Protein AF-A0A3D0G2D3-F1 (afdb_monomer_lite)

Secondary structure (DSSP, 8-state):
-HHHHHHHHHHHHHHHHHHHHHHHHHHHTHHHHHHHHHTTEETTEE-HHHHHHHSHHHHHHTTT-GGGS-HHHHHHHHHHHHHHHHHHHHHHHTSSHHHHHHHHHHHHHHHHHIIIIIS-GGG-HHHH--TTSS-TT-TTHHHHHHHHHHHHHHHHHTT-SSSHHHHHHHHH-

Structure (mmCIF, N/CA/C/O backbone):
data_AF-A0A3D0G2D3-F1
#
_entry.id   AF-A0A3D0G2D3-F1
#
loop_
_atom_site.group_PDB
_atom_site.id
_atom_site.type_symbol
_atom_site.label_atom_id
_atom_site.label_alt_id
_atom_site.label_comp_id
_atom_site.label_asym_id
_atom_site.label_entity_id
_atom_site.label_seq_id
_atom_site.pdbx_PDB_ins_code
_atom_site.Cartn_x
_atom_site.Cartn_y
_atom_site.Cartn_z
_atom_site.occupancy
_atom_site.B_iso_or_equiv
_atom_site.auth_seq_id
_atom_site.auth_comp_id
_atom_site.auth_asym_id
_atom_site.auth_atom_id
_atom_site.pdbx_PDB_model_num
ATOM 1 N N . MET A 1 1 ? -37.700 -6.874 19.512 1.00 80.62 1 MET A N 1
ATOM 2 C CA . MET A 1 1 ? -36.546 -7.799 19.482 1.00 80.62 1 MET A CA 1
ATOM 3 C C . MET A 1 1 ? -35.623 -7.520 18.289 1.00 80.62 1 MET A C 1
ATOM 5 O O . MET A 1 1 ? -34.522 -7.049 18.528 1.00 80.62 1 MET A O 1
ATOM 9 N N . LEU A 1 2 ? -36.078 -7.653 17.032 1.00 88.50 2 LEU A N 1
ATOM 10 C CA . LEU A 1 2 ? -35.254 -7.419 15.824 1.00 88.50 2 LEU A CA 1
ATOM 11 C C . LEU A 1 2 ? -34.577 -6.031 15.754 1.00 88.50 2 LEU A C 1
ATOM 13 O O . LEU A 1 2 ? -33.384 -5.941 15.498 1.00 88.50 2 LEU A O 1
ATOM 17 N N . ARG A 1 3 ? -35.305 -4.947 16.061 1.00 88.69 3 ARG A N 1
ATOM 18 C CA . ARG A 1 3 ? -34.746 -3.576 16.061 1.00 88.69 3 ARG A CA 1
ATOM 19 C C . ARG A 1 3 ? -33.614 -3.377 17.079 1.00 88.69 3 ARG A C 1
ATOM 21 O O . ARG A 1 3 ? -32.645 -2.692 16.787 1.00 88.69 3 ARG A O 1
ATOM 28 N N . SER A 1 4 ? -33.735 -3.993 18.257 1.00 89.50 4 SER A N 1
ATOM 29 C CA . SER A 1 4 ? -32.706 -3.920 19.304 1.00 89.50 4 SER A CA 1
ATOM 30 C C . SER A 1 4 ? -31.444 -4.680 18.908 1.00 89.50 4 SER A C 1
ATOM 32 O O . SER A 1 4 ? -30.348 -4.266 19.265 1.00 89.50 4 SER A O 1
ATOM 34 N N . PHE A 1 5 ? -31.604 -5.784 18.180 1.00 91.19 5 PHE A N 1
ATOM 35 C CA . PHE A 1 5 ? -30.492 -6.578 17.680 1.00 91.19 5 PHE A CA 1
ATOM 36 C C . PHE A 1 5 ? -29.717 -5.842 16.575 1.00 91.19 5 PHE A C 1
ATOM 38 O O . PHE A 1 5 ? -28.498 -5.736 16.656 1.00 91.19 5 PHE A O 1
ATOM 45 N N . ILE A 1 6 ? -30.416 -5.240 15.604 1.00 93.81 6 ILE A N 1
ATOM 46 C CA . ILE A 1 6 ? -29.785 -4.430 14.544 1.00 93.81 6 ILE A CA 1
ATOM 47 C C . ILE A 1 6 ? -28.997 -3.258 15.148 1.00 93.81 6 ILE A C 1
ATOM 49 O O . ILE A 1 6 ? -27.829 -3.074 14.826 1.00 93.81 6 ILE A O 1
ATOM 53 N N . ALA A 1 7 ? -29.578 -2.544 16.118 1.00 92.94 7 ALA A N 1
ATOM 54 C CA . ALA A 1 7 ? -28.887 -1.447 16.797 1.00 92.94 7 ALA A CA 1
ATOM 55 C C . ALA A 1 7 ? -27.605 -1.891 17.532 1.00 92.94 7 ALA A C 1
ATOM 57 O O . ALA A 1 7 ? -26.650 -1.121 17.647 1.00 92.94 7 ALA A O 1
ATOM 58 N N . GLN A 1 8 ? -27.559 -3.129 18.040 1.00 90.75 8 GLN A N 1
ATOM 59 C CA . GLN A 1 8 ? -26.334 -3.684 18.615 1.00 90.75 8 GLN A CA 1
ATOM 60 C C . GLN A 1 8 ? -25.278 -3.948 17.539 1.00 90.75 8 GLN A C 1
ATOM 62 O O . GLN A 1 8 ? -24.120 -3.590 17.751 1.00 90.75 8 GLN A O 1
ATOM 67 N N . ILE A 1 9 ? -25.660 -4.516 16.391 1.00 91.88 9 ILE A N 1
ATOM 68 C CA . ILE A 1 9 ? -24.744 -4.720 15.259 1.00 91.88 9 ILE A CA 1
ATOM 69 C C . ILE A 1 9 ? -24.145 -3.383 14.825 1.00 91.88 9 ILE A C 1
ATOM 71 O O . ILE A 1 9 ? -22.923 -3.260 14.792 1.00 91.88 9 ILE A O 1
ATOM 75 N N . ASP A 1 10 ? -24.974 -2.365 14.593 1.00 93.50 10 ASP A N 1
ATOM 76 C CA . ASP A 1 10 ? -24.522 -1.044 14.135 1.00 93.50 10 ASP A CA 1
ATOM 77 C C . ASP A 1 10 ? -23.533 -0.399 15.113 1.00 93.50 10 ASP A C 1
ATOM 79 O O . ASP A 1 10 ? -22.560 0.240 14.713 1.00 93.50 10 ASP A O 1
ATOM 83 N N . ARG A 1 11 ? -23.732 -0.612 16.418 1.00 91.44 11 ARG A N 1
ATOM 84 C CA . ARG A 1 11 ? -22.825 -0.118 17.458 1.00 91.44 11 ARG A CA 1
ATOM 85 C C . ARG A 1 11 ? -21.454 -0.794 17.415 1.00 91.44 11 ARG A C 1
ATOM 87 O O . ARG A 1 11 ? -20.444 -0.136 17.667 1.00 91.44 11 ARG A O 1
ATOM 94 N N . PHE A 1 12 ? -21.409 -2.099 17.156 1.00 93.00 12 PHE A N 1
ATOM 95 C CA . PHE A 1 12 ? -20.162 -2.866 17.133 1.00 93.00 12 PHE A CA 1
ATOM 96 C C . PHE A 1 12 ? -19.505 -2.918 15.750 1.00 93.00 12 PHE A C 1
ATOM 98 O O . PHE A 1 12 ? -18.319 -3.234 15.675 1.00 93.00 12 PHE A O 1
ATOM 105 N N . ALA A 1 13 ? -20.215 -2.576 14.673 1.00 92.56 13 ALA A N 1
ATOM 106 C CA . ALA A 1 13 ? -19.682 -2.682 13.320 1.00 92.56 13 ALA A CA 1
ATOM 107 C C . ALA A 1 13 ? -18.421 -1.820 13.111 1.00 92.56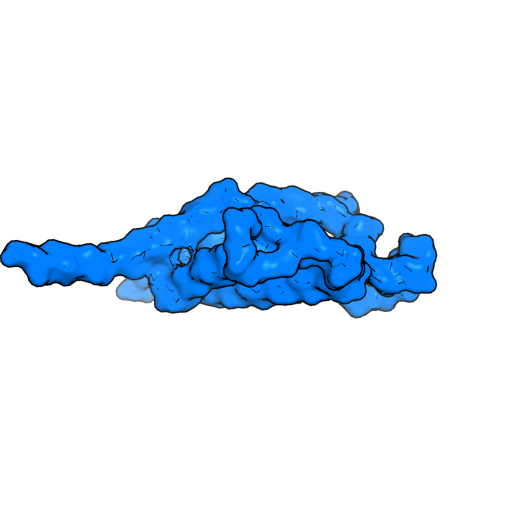 13 ALA A C 1
ATOM 109 O O . ALA A 1 13 ? -17.401 -2.394 12.735 1.00 92.56 13 ALA A O 1
ATOM 110 N N . PRO A 1 14 ? -18.385 -0.506 13.428 1.00 93.50 14 PRO A N 1
ATOM 111 C CA . PRO A 1 14 ? -17.194 0.312 13.182 1.00 93.50 14 PRO A CA 1
ATOM 112 C C . PRO A 1 14 ? -15.906 -0.191 13.865 1.00 93.50 14 PRO A C 1
ATOM 114 O O . PRO A 1 14 ? -14.901 -0.354 13.168 1.00 93.50 14 PRO A O 1
ATOM 117 N N . PRO A 1 15 ? -15.875 -0.471 15.189 1.00 93.69 15 PRO A N 1
ATOM 118 C CA . PRO A 1 15 ? -14.654 -0.948 15.836 1.00 93.69 15 PRO A CA 1
ATOM 119 C C . PRO A 1 15 ? -14.236 -2.341 15.352 1.00 93.69 15 PRO A C 1
ATOM 121 O O . PRO A 1 15 ? -13.040 -2.582 15.183 1.00 93.69 15 PRO A O 1
ATOM 124 N N . THR A 1 16 ? -15.196 -3.238 15.106 1.00 95.25 16 THR A N 1
ATOM 125 C CA . THR A 1 16 ? -14.916 -4.594 14.624 1.00 95.25 16 THR A CA 1
ATOM 126 C C . THR A 1 16 ? -14.362 -4.569 13.205 1.00 95.25 16 THR A C 1
ATOM 128 O O . THR A 1 16 ? -13.326 -5.179 12.958 1.00 95.25 16 THR A O 1
ATOM 131 N N . LEU A 1 17 ? -14.987 -3.819 12.292 1.00 96.88 17 LEU A N 1
ATOM 132 C CA . LEU A 1 17 ? -14.539 -3.688 10.905 1.00 96.88 17 LEU A CA 1
ATOM 133 C C . LEU A 1 17 ? -13.149 -3.054 10.819 1.00 96.88 17 LEU A C 1
ATOM 135 O O . LEU A 1 17 ? -12.301 -3.559 10.094 1.00 96.88 17 LEU A O 1
ATOM 139 N N . ALA A 1 18 ? -12.872 -2.005 11.598 1.00 96.06 18 ALA A N 1
ATOM 140 C CA . ALA A 1 18 ? -11.558 -1.365 11.620 1.00 96.06 18 ALA A CA 1
ATOM 141 C C . ALA A 1 18 ? -10.435 -2.316 12.076 1.00 96.06 18 ALA A C 1
ATOM 143 O O . ALA A 1 18 ? -9.367 -2.370 11.463 1.00 96.06 18 ALA A O 1
ATOM 144 N N . THR A 1 19 ? -10.662 -3.091 13.141 1.00 97.00 19 THR A N 1
ATOM 145 C CA . THR A 1 19 ? -9.684 -4.086 13.606 1.00 97.00 19 THR A CA 1
ATOM 146 C C . THR A 1 19 ? -9.559 -5.253 12.628 1.00 97.00 19 THR A C 1
ATOM 148 O O . THR A 1 19 ? -8.438 -5.655 12.320 1.00 97.00 19 THR A O 1
ATOM 151 N N . LEU A 1 20 ? -10.676 -5.758 12.100 1.00 98.00 20 LEU A N 1
ATOM 152 C CA . LEU A 1 20 ? -10.681 -6.843 11.121 1.00 98.00 20 LEU A CA 1
ATOM 153 C C . LEU A 1 20 ? -9.961 -6.443 9.832 1.00 98.00 20 LEU A C 1
ATOM 155 O O . LEU A 1 20 ? -9.202 -7.244 9.298 1.00 98.00 20 LEU A O 1
ATOM 159 N N . ALA A 1 21 ? -10.142 -5.213 9.353 1.00 98.44 21 ALA A N 1
ATOM 160 C CA . ALA A 1 21 ? -9.484 -4.732 8.146 1.00 98.44 21 ALA A CA 1
ATOM 161 C C . ALA A 1 21 ? -7.959 -4.689 8.309 1.00 98.44 21 ALA A C 1
ATOM 163 O O . ALA A 1 21 ? -7.234 -5.197 7.457 1.00 98.44 21 ALA A O 1
ATOM 164 N N . ARG A 1 22 ? -7.459 -4.166 9.438 1.00 98.19 22 ARG A N 1
ATOM 165 C CA . ARG A 1 22 ? -6.016 -4.170 9.736 1.00 98.19 22 ARG A CA 1
ATOM 166 C C . ARG A 1 22 ? -5.458 -5.579 9.893 1.00 98.19 22 ARG A C 1
ATOM 168 O O . ARG A 1 22 ? -4.387 -5.864 9.371 1.00 98.19 22 ARG A O 1
ATOM 175 N N . PHE A 1 23 ? -6.185 -6.462 10.576 1.00 98.50 23 PHE A N 1
ATOM 176 C CA . PHE A 1 23 ? -5.803 -7.869 10.686 1.00 98.50 23 PHE A CA 1
ATOM 177 C C . PHE A 1 23 ? -5.747 -8.550 9.313 1.00 98.50 23 PHE A C 1
ATOM 179 O O . PHE A 1 23 ? -4.765 -9.210 8.998 1.00 98.50 23 PHE A O 1
ATOM 186 N N . THR A 1 24 ? -6.767 -8.345 8.478 1.00 98.69 24 THR A N 1
ATOM 187 C CA . THR A 1 24 ? -6.837 -8.908 7.123 1.00 98.69 24 THR A CA 1
ATOM 188 C C . THR A 1 24 ? -5.675 -8.402 6.278 1.00 98.69 24 THR A C 1
ATOM 190 O O . THR A 1 24 ? -4.975 -9.204 5.674 1.00 98.69 24 THR A O 1
ATOM 193 N N . PHE A 1 25 ? -5.399 -7.095 6.310 1.00 98.69 25 PHE A N 1
ATOM 194 C CA . PHE A 1 25 ? -4.233 -6.510 5.651 1.00 98.69 25 PHE A CA 1
ATOM 195 C C . PHE A 1 25 ? -2.928 -7.161 6.134 1.00 98.69 25 PHE A C 1
ATOM 197 O O . PHE A 1 25 ? -2.100 -7.554 5.316 1.00 98.69 25 PHE A O 1
ATOM 204 N N . ALA A 1 26 ? -2.754 -7.325 7.450 1.00 98.50 26 ALA A N 1
ATOM 205 C CA . ALA A 1 26 ? -1.579 -7.981 8.018 1.00 98.50 26 ALA A CA 1
ATOM 206 C C . ALA A 1 26 ? -1.421 -9.418 7.493 1.00 98.50 26 ALA A C 1
ATOM 208 O O . ALA A 1 26 ? -0.332 -9.819 7.094 1.00 98.50 26 ALA A O 1
ATOM 209 N N . ALA A 1 27 ? -2.519 -10.173 7.470 1.00 98.50 27 ALA A N 1
ATOM 210 C CA . ALA A 1 27 ? -2.531 -11.576 7.083 1.00 98.50 27 ALA A CA 1
ATOM 211 C C . ALA A 1 27 ? -2.261 -11.793 5.587 1.00 98.50 27 ALA A C 1
ATOM 213 O O . ALA A 1 27 ? -1.622 -12.780 5.233 1.00 98.50 27 ALA A O 1
ATOM 214 N N . VAL A 1 28 ? -2.740 -10.897 4.718 1.00 98.00 28 VAL A N 1
ATOM 215 C CA . VAL A 1 28 ? -2.727 -11.127 3.262 1.00 98.00 28 VAL A CA 1
ATOM 216 C C . VAL A 1 28 ? -1.756 -10.234 2.488 1.00 98.00 28 VAL A C 1
ATOM 218 O O . VAL A 1 28 ? -1.288 -10.642 1.431 1.00 98.00 28 VAL A O 1
ATOM 221 N N . LEU A 1 29 ? -1.413 -9.045 3.000 1.00 98.38 29 LEU A N 1
ATOM 222 C CA . LEU A 1 29 ? -0.616 -8.046 2.270 1.00 98.38 29 LEU A CA 1
ATOM 223 C C . LEU A 1 29 ? 0.720 -7.697 2.923 1.00 98.38 29 LEU A C 1
ATOM 225 O O . LEU A 1 29 ? 1.627 -7.265 2.216 1.00 98.38 29 LEU A O 1
ATOM 229 N N . ALA A 1 30 ? 0.897 -7.903 4.230 1.00 97.81 30 ALA A N 1
ATOM 230 C CA . ALA A 1 30 ? 2.163 -7.556 4.884 1.00 97.81 30 ALA A CA 1
ATOM 231 C C . ALA A 1 30 ? 3.349 -8.326 4.287 1.00 97.81 30 ALA A C 1
ATOM 233 O O . ALA A 1 30 ? 4.357 -7.727 3.920 1.00 97.81 30 ALA A O 1
ATOM 234 N N . GLY A 1 31 ? 3.197 -9.646 4.128 1.00 98.00 31 GLY A N 1
ATOM 235 C CA . GLY A 1 31 ? 4.214 -10.489 3.500 1.00 98.00 31 GLY A CA 1
ATOM 236 C C . GLY A 1 31 ? 4.490 -10.088 2.051 1.00 98.00 31 GLY A C 1
ATOM 237 O O . GLY A 1 31 ? 5.648 -10.032 1.653 1.00 98.00 31 GLY A O 1
ATOM 238 N N . TYR A 1 32 ? 3.447 -9.735 1.294 1.00 97.62 32 TYR A N 1
ATOM 239 C CA . TYR A 1 32 ? 3.571 -9.258 -0.083 1.00 97.62 32 TYR A CA 1
ATOM 240 C C . TYR A 1 32 ? 4.430 -7.985 -0.175 1.00 97.62 32 TYR A C 1
ATOM 242 O O . TYR A 1 32 ? 5.426 -7.965 -0.900 1.00 97.62 32 TYR A O 1
ATOM 250 N N . TYR A 1 33 ? 4.095 -6.945 0.598 1.00 98.12 33 TYR A N 1
ATOM 251 C CA . TYR A 1 33 ? 4.819 -5.671 0.556 1.00 98.12 33 TYR A CA 1
ATOM 252 C C . TYR A 1 33 ? 6.235 -5.777 1.120 1.00 98.12 33 TYR A C 1
ATOM 254 O O . TYR A 1 33 ? 7.172 -5.290 0.493 1.00 98.12 33 TYR A O 1
ATOM 262 N N . TRP A 1 34 ? 6.429 -6.448 2.257 1.00 98.38 34 TRP A N 1
ATOM 263 C CA . TRP A 1 34 ? 7.764 -6.579 2.842 1.00 98.38 34 TRP A CA 1
ATOM 264 C C . TRP A 1 34 ? 8.686 -7.465 2.011 1.00 98.38 34 TRP A C 1
ATOM 266 O O . TRP A 1 34 ? 9.855 -7.120 1.855 1.00 98.38 34 TRP A O 1
ATOM 276 N N . ALA A 1 35 ? 8.186 -8.558 1.424 1.00 97.62 35 ALA A N 1
ATOM 277 C CA . ALA A 1 35 ? 8.980 -9.342 0.484 1.00 97.62 35 ALA A CA 1
ATOM 278 C C . ALA A 1 35 ? 9.365 -8.497 -0.738 1.00 97.62 35 ALA A C 1
ATOM 280 O O . ALA A 1 35 ? 10.534 -8.483 -1.112 1.00 97.62 35 ALA A O 1
ATOM 281 N N . SER A 1 36 ? 8.420 -7.737 -1.307 1.00 96.06 36 SER A N 1
ATOM 282 C CA . SER A 1 36 ? 8.693 -6.840 -2.436 1.00 96.06 36 SER A CA 1
ATOM 283 C C . SER A 1 36 ? 9.748 -5.782 -2.096 1.00 96.06 36 SER A C 1
ATOM 285 O O . SER A 1 36 ? 10.702 -5.619 -2.858 1.00 96.06 36 SER A O 1
ATOM 287 N N . GLY A 1 37 ? 9.638 -5.120 -0.942 1.00 96.31 37 GLY A N 1
ATOM 288 C CA . GLY A 1 37 ? 10.594 -4.105 -0.497 1.00 96.31 37 GLY A CA 1
ATOM 289 C C . GLY A 1 37 ? 11.983 -4.665 -0.223 1.00 96.31 37 GLY A C 1
ATOM 290 O O . GLY A 1 37 ? 12.979 -4.030 -0.568 1.00 96.31 37 GLY A O 1
ATOM 291 N N . LEU A 1 38 ? 12.080 -5.884 0.318 1.00 97.25 38 LEU A N 1
ATOM 292 C CA . LEU A 1 38 ? 13.372 -6.539 0.555 1.00 97.25 38 LEU A CA 1
ATOM 293 C C . LEU A 1 38 ? 14.130 -6.772 -0.749 1.00 97.25 38 LEU A C 1
ATOM 295 O O . LEU A 1 38 ? 15.349 -6.641 -0.773 1.00 97.25 38 LEU A O 1
ATOM 299 N N . THR A 1 39 ? 13.422 -7.030 -1.851 1.00 96.88 39 THR A N 1
ATOM 300 C CA . THR A 1 39 ? 14.067 -7.173 -3.163 1.00 96.88 39 THR A CA 1
ATOM 301 C C . THR A 1 39 ? 14.643 -5.867 -3.719 1.00 96.88 39 THR A C 1
ATOM 303 O O . THR A 1 39 ? 15.338 -5.911 -4.732 1.00 96.88 39 THR A O 1
ATOM 306 N N . LYS A 1 40 ? 14.347 -4.715 -3.099 1.00 97.19 40 LYS A N 1
ATOM 307 C CA . LYS A 1 40 ? 14.793 -3.387 -3.545 1.00 97.19 40 LYS A CA 1
ATOM 308 C C . LYS A 1 40 ? 16.021 -2.875 -2.789 1.00 97.19 40 LYS A C 1
ATOM 310 O O . LYS A 1 40 ? 16.598 -1.878 -3.217 1.00 97.19 40 LYS A O 1
ATOM 315 N N . ILE A 1 41 ? 16.466 -3.566 -1.741 1.00 96.44 41 ILE A N 1
ATOM 316 C CA . ILE A 1 41 ? 17.619 -3.184 -0.913 1.00 96.44 41 ILE A CA 1
ATOM 317 C C . ILE A 1 41 ? 18.820 -4.069 -1.260 1.00 96.44 41 ILE A C 1
ATOM 319 O O . ILE A 1 41 ? 18.677 -5.280 -1.395 1.00 96.44 41 ILE A O 1
ATOM 323 N N . ASP A 1 42 ? 20.003 -3.465 -1.375 1.00 94.88 42 ASP A N 1
ATOM 324 C CA . ASP A 1 42 ? 21.280 -4.178 -1.489 1.00 94.88 42 ASP A CA 1
ATOM 325 C C . ASP A 1 42 ? 22.325 -3.540 -0.557 1.00 94.88 42 ASP A C 1
ATOM 327 O O . ASP A 1 42 ? 22.735 -2.390 -0.739 1.00 94.88 42 ASP A O 1
ATOM 331 N N . GLY A 1 43 ? 22.707 -4.259 0.503 1.00 91.94 43 GLY A N 1
ATOM 332 C CA . GLY A 1 43 ? 23.553 -3.733 1.577 1.00 91.94 43 GLY A CA 1
ATOM 333 C C . GLY A 1 43 ? 22.960 -2.477 2.231 1.00 91.94 43 GLY A C 1
ATOM 334 O O . GLY A 1 43 ? 21.882 -2.520 2.819 1.00 91.94 43 GLY A O 1
ATOM 335 N N . PHE A 1 44 ? 23.676 -1.352 2.133 1.00 89.12 44 PHE A N 1
ATOM 336 C CA . PHE A 1 44 ? 23.222 -0.036 2.613 1.00 89.12 44 PHE A CA 1
ATOM 337 C C . PHE A 1 44 ? 22.576 0.825 1.515 1.00 89.12 44 PHE A C 1
ATOM 339 O O . PHE A 1 44 ? 22.278 1.997 1.748 1.00 89.12 44 PHE A O 1
ATOM 346 N N . GLY A 1 45 ? 22.402 0.276 0.312 1.00 92.88 45 GLY A N 1
ATOM 347 C CA . GLY A 1 45 ? 21.931 0.988 -0.867 1.00 92.88 45 GLY A CA 1
ATOM 348 C C . GLY A 1 45 ? 20.678 0.380 -1.491 1.00 92.88 45 GLY A C 1
ATOM 349 O O . GLY A 1 45 ? 20.038 -0.528 -0.959 1.00 92.88 45 GLY A O 1
ATOM 350 N N . LEU A 1 46 ? 20.331 0.925 -2.653 1.00 96.50 46 LEU A N 1
ATOM 351 C CA . LEU A 1 46 ? 19.229 0.454 -3.482 1.00 96.50 46 LEU A CA 1
ATOM 352 C C . LEU A 1 46 ? 19.764 -0.548 -4.501 1.00 96.50 46 LEU A C 1
ATOM 354 O O . LEU A 1 46 ? 20.769 -0.289 -5.161 1.00 96.50 46 LEU A O 1
ATOM 358 N N . SER A 1 47 ? 19.066 -1.664 -4.657 1.00 96.75 47 SER A N 1
ATOM 359 C CA . SER A 1 47 ? 19.405 -2.678 -5.654 1.00 96.75 47 SER A CA 1
ATOM 360 C C . SER A 1 47 ? 19.028 -2.229 -7.071 1.00 96.75 47 SER A C 1
ATOM 362 O O . SER A 1 47 ? 18.082 -1.459 -7.259 1.00 96.75 47 SER A O 1
ATOM 364 N N . LEU A 1 48 ? 19.685 -2.809 -8.083 1.00 96.69 48 LEU A N 1
ATOM 365 C CA . LEU A 1 48 ? 19.285 -2.707 -9.496 1.00 96.69 48 LEU A CA 1
ATOM 366 C C . LEU A 1 48 ? 17.791 -3.019 -9.692 1.00 96.69 48 LEU A C 1
ATOM 368 O O . LEU A 1 48 ? 17.076 -2.323 -10.410 1.00 96.69 48 LEU A O 1
ATOM 372 N N . ASN A 1 49 ? 17.320 -4.063 -9.010 1.00 95.50 49 ASN A N 1
ATOM 373 C CA . ASN A 1 49 ? 15.946 -4.534 -9.081 1.00 95.50 49 ASN A CA 1
ATOM 374 C C . ASN A 1 49 ? 14.945 -3.499 -8.534 1.00 95.50 49 ASN A C 1
ATOM 376 O O . ASN A 1 49 ? 13.849 -3.369 -9.069 1.00 95.50 49 ASN A O 1
ATOM 380 N N . GLY A 1 50 ? 15.331 -2.688 -7.545 1.00 96.38 50 GLY A N 1
ATOM 381 C CA . GLY A 1 50 ? 14.521 -1.560 -7.078 1.00 96.38 50 GLY A CA 1
ATOM 382 C C . GLY A 1 50 ? 14.259 -0.529 -8.175 1.00 96.38 50 GLY A C 1
ATOM 383 O O . GLY A 1 50 ? 13.112 -0.130 -8.386 1.00 96.38 50 GLY A O 1
ATOM 384 N N . TYR A 1 51 ? 15.298 -0.155 -8.927 1.00 97.69 51 TYR A N 1
ATOM 385 C CA . TYR A 1 51 ? 15.153 0.738 -10.079 1.00 97.69 51 TYR A CA 1
ATOM 386 C C . TYR A 1 51 ? 14.341 0.091 -11.201 1.00 97.69 51 TYR A C 1
ATOM 388 O O . TYR A 1 51 ? 13.457 0.740 -11.753 1.00 97.69 51 TYR A O 1
ATOM 396 N N . ALA A 1 52 ? 14.587 -1.184 -11.508 1.00 96.62 52 ALA A N 1
ATOM 397 C CA . ALA A 1 52 ? 13.865 -1.903 -12.558 1.00 96.62 52 ALA A CA 1
ATOM 398 C C . ALA A 1 52 ? 12.372 -2.081 -12.240 1.00 96.62 52 ALA A C 1
ATOM 400 O O . ALA A 1 52 ? 11.541 -1.995 -13.137 1.00 96.62 52 ALA A O 1
ATOM 401 N N . GLN A 1 53 ? 12.006 -2.281 -10.973 1.00 95.94 53 GLN A N 1
ATOM 402 C CA . GLN A 1 53 ? 10.604 -2.416 -10.579 1.00 95.94 53 GLN A CA 1
ATOM 403 C C . GLN A 1 53 ? 9.851 -1.086 -10.590 1.00 95.94 53 GLN A C 1
ATOM 405 O O . GLN A 1 53 ? 8.687 -1.065 -10.981 1.00 95.94 53 GLN A O 1
ATOM 410 N N . ILE A 1 54 ? 10.484 0.007 -10.153 1.00 96.38 54 ILE A N 1
ATOM 411 C CA . ILE A 1 54 ? 9.827 1.318 -10.016 1.00 96.38 54 ILE A CA 1
ATOM 412 C C . ILE A 1 54 ? 9.887 2.121 -11.323 1.00 96.38 54 ILE A C 1
ATOM 414 O O . ILE A 1 54 ? 8.930 2.817 -11.658 1.00 96.38 54 ILE A O 1
ATOM 418 N N . PHE A 1 55 ? 10.975 1.999 -12.085 1.00 97.06 55 PHE A N 1
ATOM 419 C CA . PHE A 1 55 ? 11.200 2.693 -13.355 1.00 97.06 55 PHE A CA 1
ATOM 420 C C . PHE A 1 55 ? 11.606 1.732 -14.489 1.00 97.06 55 PHE A C 1
ATOM 422 O O . PHE A 1 55 ? 12.654 1.935 -15.110 1.00 97.06 55 PHE A O 1
ATOM 429 N N . PRO A 1 56 ? 10.788 0.716 -14.822 1.00 96.81 56 PRO A N 1
ATOM 430 C CA . PRO A 1 56 ? 11.142 -0.310 -15.812 1.00 96.81 56 PRO A CA 1
ATOM 431 C C . PRO A 1 56 ? 11.575 0.285 -17.155 1.00 96.81 56 PRO A C 1
ATOM 433 O O . PRO A 1 56 ? 12.686 0.038 -17.612 1.00 96.81 56 PRO A O 1
ATOM 436 N N . LYS A 1 57 ? 10.770 1.187 -17.729 1.00 95.88 57 LYS A N 1
ATOM 437 C CA . LYS A 1 57 ? 11.088 1.835 -19.012 1.00 95.88 57 LYS A CA 1
ATOM 438 C C . LYS A 1 57 ? 12.331 2.720 -18.978 1.00 95.88 57 LYS A C 1
ATOM 440 O O . LYS A 1 57 ? 13.035 2.813 -19.978 1.00 95.88 57 LYS A O 1
ATOM 445 N N . ALA A 1 58 ? 12.590 3.398 -17.857 1.00 96.00 58 ALA A N 1
ATOM 446 C CA . ALA A 1 58 ? 13.790 4.224 -17.741 1.00 96.00 58 ALA A CA 1
ATOM 447 C C . ALA A 1 58 ? 15.036 3.338 -17.686 1.00 96.00 58 ALA A C 1
ATOM 449 O O . ALA A 1 58 ? 16.018 3.643 -18.353 1.00 96.00 58 ALA A O 1
ATOM 450 N N . MET A 1 59 ? 14.963 2.223 -16.952 1.00 97.31 59 MET A N 1
ATOM 451 C CA . MET A 1 59 ? 16.026 1.223 -16.895 1.00 97.31 59 MET A CA 1
ATOM 452 C C . MET A 1 59 ? 16.269 0.573 -18.257 1.00 97.31 59 MET A C 1
ATOM 454 O O . MET A 1 59 ? 17.414 0.495 -18.686 1.00 97.31 59 MET A O 1
ATOM 458 N N . GLU A 1 60 ? 15.220 0.182 -18.980 1.00 96.06 60 GLU A N 1
ATOM 459 C CA . GLU A 1 60 ? 15.344 -0.341 -20.346 1.00 96.06 60 GLU A CA 1
ATOM 460 C C . GLU A 1 60 ? 16.020 0.665 -21.290 1.00 96.06 60 GLU A C 1
ATOM 462 O O . GLU A 1 60 ? 16.937 0.301 -22.025 1.00 96.06 60 GLU A O 1
ATOM 467 N N . ALA A 1 61 ? 15.631 1.944 -21.231 1.00 96.94 61 ALA A N 1
ATOM 468 C CA . ALA A 1 61 ? 16.192 2.999 -22.078 1.00 96.94 61 ALA A CA 1
ATOM 469 C C . ALA A 1 61 ? 17.699 3.221 -21.863 1.00 96.94 61 ALA A C 1
ATOM 471 O O . ALA A 1 61 ? 18.391 3.664 -22.780 1.00 96.94 61 ALA A O 1
ATOM 472 N N . VAL A 1 62 ? 18.210 2.895 -20.674 1.00 97.06 62 VAL A N 1
ATOM 473 C CA . VAL A 1 62 ? 19.637 2.979 -20.335 1.00 97.06 62 VAL A CA 1
ATOM 474 C C . VAL A 1 62 ? 20.309 1.605 -20.269 1.00 97.06 62 VAL A C 1
ATOM 476 O O . VAL A 1 62 ? 21.376 1.470 -19.683 1.00 97.06 62 VAL A O 1
ATOM 479 N N . SER A 1 63 ? 19.708 0.567 -20.866 1.00 96.62 63 SER A N 1
ATOM 480 C CA . SER A 1 63 ? 20.249 -0.806 -20.869 1.00 96.62 63 SER A CA 1
ATOM 481 C C . SER A 1 63 ? 20.595 -1.332 -19.467 1.00 96.62 63 SER A C 1
ATOM 483 O O . SER A 1 63 ? 21.572 -2.051 -19.280 1.00 96.62 63 SER A O 1
ATOM 485 N N . TYR A 1 64 ? 19.773 -0.967 -18.482 1.00 96.06 64 TYR A N 1
ATOM 486 C CA . TYR A 1 64 ? 19.915 -1.277 -17.059 1.00 96.06 64 TYR A CA 1
ATOM 487 C C . TYR A 1 64 ? 21.165 -0.690 -16.379 1.00 96.06 64 TYR A C 1
ATOM 489 O O . TYR A 1 64 ? 21.537 -1.125 -15.291 1.00 96.06 64 TYR A O 1
ATOM 497 N N . ASP A 1 65 ? 21.781 0.343 -16.953 1.00 96.31 65 ASP A N 1
ATOM 498 C CA . ASP A 1 65 ? 22.826 1.117 -16.285 1.00 96.31 65 ASP A CA 1
ATOM 499 C C . ASP A 1 65 ? 22.226 2.172 -15.336 1.00 96.31 65 ASP A C 1
ATOM 501 O O . ASP A 1 65 ? 21.837 3.268 -15.741 1.00 96.31 65 ASP A O 1
ATOM 505 N N . VAL A 1 66 ? 22.182 1.860 -14.037 1.00 94.69 66 VAL A N 1
ATOM 506 C CA . VAL A 1 66 ? 21.695 2.786 -12.994 1.00 94.69 66 VAL A CA 1
ATOM 507 C C . VAL A 1 66 ? 22.520 4.075 -12.941 1.00 94.69 66 VAL A C 1
ATOM 509 O O . VAL A 1 66 ? 21.979 5.118 -12.577 1.00 94.69 66 VAL A O 1
ATOM 512 N N . SER A 1 67 ? 23.805 4.045 -13.314 1.00 95.25 67 SER A N 1
ATOM 513 C CA . SER A 1 67 ? 24.667 5.234 -13.264 1.00 95.25 67 SER A CA 1
ATOM 514 C C . SER A 1 67 ? 24.265 6.308 -14.281 1.00 95.25 67 SER A C 1
ATOM 516 O O . SER A 1 67 ? 24.566 7.486 -14.086 1.00 95.25 67 SER A O 1
ATOM 518 N N . ALA A 1 68 ? 23.511 5.923 -15.315 1.00 95.69 68 ALA A N 1
ATOM 519 C CA . ALA A 1 68 ? 22.916 6.834 -16.284 1.00 95.69 68 ALA A CA 1
ATOM 520 C C . ALA A 1 68 ? 21.641 7.533 -15.764 1.00 95.69 68 ALA A C 1
ATOM 522 O O . ALA A 1 68 ? 21.134 8.453 -16.411 1.00 95.69 68 ALA A O 1
ATOM 523 N N . LEU A 1 69 ? 21.107 7.129 -14.603 1.00 95.75 69 LEU A N 1
ATOM 524 C CA . LEU A 1 69 ? 19.942 7.754 -13.980 1.00 95.75 69 LEU A CA 1
ATOM 525 C C . LEU A 1 69 ? 20.345 8.851 -12.986 1.00 95.75 69 LEU A C 1
ATOM 527 O O . LEU A 1 69 ? 21.265 8.720 -12.186 1.00 95.75 69 LEU A O 1
ATOM 531 N N . GLY A 1 70 ? 19.590 9.951 -13.002 1.00 94.62 70 GLY A N 1
ATOM 532 C CA . GLY A 1 70 ? 19.804 11.068 -12.082 1.00 94.62 70 GLY A CA 1
ATOM 533 C C . GLY A 1 70 ? 19.317 10.813 -10.643 1.00 94.62 70 GLY A C 1
ATOM 534 O O . GLY A 1 70 ? 18.512 9.908 -10.402 1.00 94.62 70 GLY A O 1
ATOM 535 N N . PRO A 1 71 ? 19.695 11.689 -9.690 1.00 94.94 71 PRO A N 1
ATOM 536 C CA . PRO A 1 71 ? 19.381 11.556 -8.259 1.00 94.94 71 PRO A CA 1
ATOM 537 C C . PRO A 1 71 ? 17.880 11.538 -7.941 1.00 94.94 71 PRO A C 1
ATOM 539 O O . PRO A 1 71 ? 17.470 10.998 -6.916 1.00 94.94 71 PRO A O 1
ATOM 542 N N . PHE A 1 72 ? 17.045 12.085 -8.829 1.00 96.75 72 PHE A N 1
ATOM 543 C CA . PHE A 1 72 ? 15.592 11.988 -8.715 1.00 96.75 72 PHE A CA 1
ATOM 544 C C . PHE A 1 72 ? 15.108 10.528 -8.682 1.00 96.75 72 PHE A C 1
ATOM 546 O O . PHE A 1 72 ? 14.297 10.180 -7.827 1.00 96.75 72 PHE A O 1
ATOM 553 N N . HIS A 1 73 ? 15.640 9.659 -9.551 1.00 96.75 73 HIS A N 1
ATOM 554 C CA . HIS A 1 73 ? 15.251 8.246 -9.587 1.00 96.75 73 HIS A CA 1
ATOM 555 C C . HIS A 1 73 ? 15.638 7.547 -8.287 1.00 96.75 73 HIS A C 1
ATOM 557 O O . HIS A 1 73 ? 14.815 6.851 -7.701 1.00 96.75 73 HIS A O 1
ATOM 563 N N . ALA A 1 74 ? 16.854 7.797 -7.795 1.00 95.81 74 ALA A N 1
ATOM 564 C CA . ALA A 1 74 ? 17.318 7.252 -6.524 1.00 95.81 74 ALA A CA 1
ATOM 565 C C . ALA A 1 74 ? 16.414 7.677 -5.357 1.00 95.81 74 ALA A C 1
ATOM 567 O O . ALA A 1 74 ? 16.030 6.841 -4.543 1.00 95.81 74 ALA A O 1
ATOM 568 N N . LEU A 1 75 ? 16.011 8.953 -5.300 1.00 97.19 75 LEU A N 1
ATOM 569 C CA . LEU A 1 75 ? 15.115 9.449 -4.255 1.00 97.19 75 LEU A CA 1
ATOM 570 C C . LEU A 1 75 ? 13.739 8.779 -4.314 1.00 97.19 75 LEU A C 1
ATOM 572 O O . LEU A 1 75 ? 13.215 8.377 -3.278 1.00 97.19 75 LEU A O 1
ATOM 576 N N . VAL A 1 76 ? 13.157 8.638 -5.507 1.00 97.12 76 VAL A N 1
ATOM 577 C CA . VAL A 1 76 ? 11.851 7.986 -5.669 1.00 97.12 76 VAL A CA 1
ATOM 578 C C . VAL A 1 76 ? 11.934 6.497 -5.338 1.00 97.12 76 VAL A C 1
ATOM 580 O O . VAL A 1 76 ? 11.058 5.993 -4.639 1.00 97.12 76 VAL A O 1
ATOM 583 N N . VAL A 1 77 ? 12.990 5.797 -5.762 1.00 97.19 77 VAL A N 1
ATOM 584 C CA . VAL A 1 77 ? 13.191 4.378 -5.430 1.00 97.19 77 VAL A CA 1
ATOM 585 C C . VAL A 1 77 ? 13.381 4.198 -3.925 1.00 97.19 77 VAL A C 1
ATOM 587 O O . VAL A 1 77 ? 12.744 3.324 -3.336 1.00 97.19 77 VAL A O 1
ATOM 590 N N . ALA A 1 78 ? 14.178 5.051 -3.277 1.00 97.25 78 ALA A N 1
ATOM 591 C CA . ALA A 1 78 ? 14.343 5.041 -1.825 1.00 97.25 78 ALA A CA 1
ATOM 592 C C . ALA A 1 78 ? 13.022 5.308 -1.096 1.00 97.25 78 ALA A C 1
ATOM 594 O O . ALA A 1 78 ? 12.660 4.561 -0.190 1.00 97.25 78 ALA A O 1
ATOM 595 N N . ALA A 1 79 ? 12.283 6.344 -1.502 1.00 97.06 79 ALA A N 1
ATOM 596 C CA . ALA A 1 79 ? 11.015 6.713 -0.883 1.00 97.06 79 ALA A CA 1
ATOM 597 C C . ALA A 1 79 ? 9.950 5.624 -1.069 1.00 97.06 79 ALA A C 1
ATOM 599 O O . ALA A 1 79 ? 9.269 5.270 -0.109 1.00 97.06 79 ALA A O 1
ATOM 600 N N . GLY A 1 80 ? 9.838 5.060 -2.275 1.00 96.75 80 GLY A N 1
ATOM 601 C CA . GLY A 1 80 ? 8.940 3.947 -2.574 1.00 96.75 80 GLY A CA 1
ATOM 602 C C . GLY A 1 80 ? 9.277 2.713 -1.742 1.00 96.75 80 GLY A C 1
ATOM 603 O O . GLY A 1 80 ? 8.407 2.179 -1.062 1.00 96.75 80 GLY A O 1
ATOM 604 N N . THR A 1 81 ? 10.555 2.330 -1.698 1.00 96.88 81 THR A N 1
ATOM 605 C CA . THR A 1 81 ? 11.028 1.199 -0.884 1.00 96.88 81 THR A CA 1
ATOM 606 C C . THR A 1 81 ? 10.740 1.428 0.600 1.00 96.88 81 THR A C 1
ATOM 608 O O . THR A 1 81 ? 10.194 0.558 1.267 1.00 96.88 81 THR A O 1
ATOM 611 N N . ALA A 1 82 ? 11.034 2.617 1.134 1.00 97.12 82 ALA A N 1
ATOM 612 C CA . ALA A 1 82 ? 10.737 2.947 2.526 1.00 97.12 82 ALA A CA 1
ATOM 613 C C . ALA A 1 82 ? 9.229 2.894 2.826 1.00 97.12 82 ALA A C 1
ATOM 615 O O . ALA A 1 82 ? 8.826 2.388 3.876 1.00 97.12 82 ALA A O 1
ATOM 616 N N . ALA A 1 83 ? 8.390 3.373 1.903 1.00 97.62 83 ALA A N 1
ATOM 617 C CA . ALA A 1 83 ? 6.938 3.326 2.029 1.00 97.62 83 ALA A CA 1
ATOM 618 C C . ALA A 1 83 ? 6.398 1.883 2.064 1.00 97.62 83 ALA A C 1
ATOM 620 O O . ALA A 1 83 ? 5.506 1.611 2.869 1.00 97.62 83 ALA A O 1
ATOM 621 N N . GLU A 1 84 ? 6.977 0.955 1.289 1.00 96.81 84 GLU A N 1
ATOM 622 C CA . GLU A 1 84 ? 6.626 -0.480 1.305 1.00 96.81 84 GLU A CA 1
ATOM 623 C C . GLU A 1 84 ? 6.875 -1.153 2.657 1.00 96.81 84 GLU A C 1
ATOM 625 O O . GLU A 1 84 ? 6.236 -2.153 2.972 1.00 96.81 84 GLU A O 1
ATOM 630 N N . PHE A 1 85 ? 7.763 -0.611 3.492 1.00 97.94 85 PHE A N 1
ATOM 631 C CA . PHE A 1 85 ? 7.956 -1.103 4.856 1.00 97.94 85 PHE A CA 1
ATOM 632 C C . PHE A 1 85 ? 7.112 -0.344 5.869 1.00 97.94 85 PHE A C 1
ATOM 634 O O . PHE A 1 85 ? 6.412 -0.949 6.689 1.00 97.94 85 PHE A O 1
ATOM 641 N N . LEU A 1 86 ? 7.191 0.985 5.813 1.00 98.44 86 LEU A N 1
ATOM 642 C CA . LEU A 1 86 ? 6.660 1.863 6.842 1.00 98.44 86 LEU A CA 1
ATOM 643 C C . LEU A 1 86 ? 5.133 1.886 6.837 1.00 98.44 86 LEU A C 1
ATOM 645 O O . LEU A 1 86 ? 4.528 1.759 7.899 1.00 98.44 86 LEU A O 1
ATOM 649 N N . LEU A 1 87 ? 4.498 2.028 5.672 1.00 98.56 87 LEU A N 1
ATOM 650 C CA . LEU A 1 87 ? 3.042 2.144 5.600 1.00 98.56 87 LEU A CA 1
ATOM 651 C C . LEU A 1 87 ? 2.338 0.854 6.059 1.00 98.56 87 LEU A C 1
ATOM 653 O O . LEU A 1 87 ? 1.435 0.967 6.896 1.00 98.56 87 LEU A O 1
ATOM 657 N N . PRO A 1 88 ? 2.769 -0.362 5.645 1.00 98.50 88 PRO A N 1
ATOM 658 C CA . PRO A 1 88 ? 2.247 -1.599 6.221 1.00 98.50 88 PRO A CA 1
ATOM 659 C C . PRO A 1 88 ? 2.439 -1.682 7.735 1.00 98.50 88 PRO A C 1
ATOM 661 O O . PRO A 1 88 ? 1.490 -1.999 8.448 1.00 98.50 88 PRO A O 1
ATOM 664 N N . ALA A 1 89 ? 3.627 -1.352 8.252 1.00 98.56 89 ALA A N 1
ATOM 665 C CA . ALA A 1 89 ? 3.900 -1.419 9.687 1.00 98.56 89 ALA A CA 1
ATOM 666 C C . ALA A 1 89 ? 2.999 -0.469 10.496 1.00 98.56 89 ALA A C 1
ATOM 668 O O . ALA A 1 89 ? 2.380 -0.887 11.478 1.00 98.56 89 ALA A O 1
ATOM 669 N N . LEU A 1 90 ? 2.874 0.789 10.060 1.00 98.62 90 LEU A N 1
ATOM 670 C CA . LEU A 1 90 ? 1.992 1.783 10.677 1.00 98.62 90 LEU A CA 1
ATOM 671 C C . LEU A 1 90 ? 0.538 1.312 10.678 1.00 98.62 90 LEU A C 1
ATOM 673 O O . LEU A 1 90 ? -0.135 1.360 11.712 1.00 98.62 90 LEU A O 1
ATOM 677 N N . LEU A 1 91 ? 0.069 0.800 9.538 1.00 98.38 91 LEU A N 1
ATOM 678 C CA . LEU A 1 91 ? -1.294 0.314 9.403 1.00 98.38 91 LEU A CA 1
ATOM 679 C C . LEU A 1 91 ? -1.553 -0.885 10.319 1.00 98.38 91 LEU A C 1
ATOM 681 O O . LEU A 1 91 ? -2.552 -0.881 11.025 1.00 98.38 91 LEU A O 1
ATOM 685 N N . ILE A 1 92 ? -0.655 -1.871 10.379 1.00 98.44 92 ILE A N 1
ATOM 686 C CA . ILE A 1 92 ? -0.806 -3.073 11.219 1.00 98.44 92 ILE A CA 1
ATOM 687 C C . ILE A 1 92 ? -0.853 -2.698 12.704 1.00 98.44 92 ILE A C 1
ATOM 689 O O . ILE A 1 92 ? -1.782 -3.084 13.419 1.00 98.44 92 ILE A O 1
ATOM 693 N N . LEU A 1 93 ? 0.094 -1.876 13.162 1.00 98.31 93 LEU A N 1
ATOM 694 C CA . LEU A 1 93 ? 0.142 -1.398 14.548 1.00 98.31 93 LEU A CA 1
ATOM 695 C C . LEU A 1 93 ? -1.049 -0.487 14.899 1.00 98.31 93 LEU A C 1
ATOM 697 O O . LEU A 1 93 ? -1.370 -0.285 16.074 1.00 98.31 93 LEU A O 1
ATOM 701 N N . GLY A 1 94 ? -1.742 0.040 13.887 1.00 97.81 94 GLY A N 1
ATOM 702 C CA . GLY A 1 94 ? -2.798 1.027 14.054 1.00 97.81 94 GLY A CA 1
ATOM 703 C C . GLY A 1 94 ? -2.243 2.333 14.613 1.00 97.81 94 GLY A C 1
ATOM 704 O O . GLY A 1 94 ? -2.773 2.840 15.600 1.00 97.81 94 GLY A O 1
ATOM 705 N N . LEU A 1 95 ? -1.141 2.812 14.035 1.00 98.19 95 LEU A N 1
ATOM 706 C CA . LEU A 1 95 ? -0.491 4.080 14.352 1.00 98.19 95 LEU A CA 1
ATOM 707 C C . LEU A 1 95 ? -0.635 5.032 13.162 1.00 98.19 95 LEU A C 1
ATOM 709 O O . LEU A 1 95 ? -0.294 4.664 12.041 1.00 98.19 95 LEU A O 1
ATOM 713 N N . ALA A 1 96 ? -1.129 6.248 13.400 1.00 97.69 96 ALA A N 1
ATOM 714 C CA . ALA A 1 96 ? -1.512 7.195 12.355 1.00 97.69 96 ALA A CA 1
ATOM 715 C C . ALA A 1 96 ? -2.385 6.518 11.280 1.00 97.69 96 ALA A C 1
ATOM 717 O O . ALA A 1 96 ? -2.166 6.679 10.079 1.00 97.69 96 ALA A O 1
ATOM 718 N N . THR A 1 97 ? -3.381 5.736 11.715 1.00 98.00 97 THR A N 1
ATOM 719 C CA . THR A 1 97 ? -4.053 4.732 10.872 1.00 98.00 97 THR A CA 1
ATOM 720 C C . THR A 1 97 ? -4.697 5.321 9.622 1.00 98.00 97 THR A C 1
ATOM 722 O O . THR A 1 97 ? -4.585 4.748 8.544 1.00 98.00 97 THR A O 1
ATOM 725 N N . ARG A 1 98 ? -5.367 6.473 9.745 1.00 98.19 98 ARG A N 1
ATOM 726 C CA . ARG A 1 98 ? -6.024 7.131 8.605 1.00 98.19 98 ARG A CA 1
ATOM 727 C C . ARG A 1 98 ? -5.005 7.615 7.563 1.00 98.19 98 ARG A C 1
ATOM 729 O O . ARG A 1 98 ? -5.137 7.213 6.409 1.00 98.19 98 ARG A O 1
ATOM 736 N N . PRO A 1 99 ? -3.978 8.406 7.939 1.00 98.50 99 PRO A N 1
ATOM 737 C CA . PRO A 1 99 ? -2.874 8.722 7.037 1.00 98.50 99 PRO A CA 1
ATOM 738 C C . PRO A 1 99 ? -2.192 7.490 6.433 1.00 98.50 99 PRO A C 1
ATOM 740 O O . PRO A 1 99 ? -1.965 7.471 5.229 1.00 98.50 99 PRO A O 1
ATOM 743 N N . ALA A 1 100 ? -1.907 6.452 7.226 1.00 98.50 100 ALA A N 1
ATOM 744 C CA . ALA A 1 100 ? -1.259 5.234 6.740 1.00 98.50 100 ALA A CA 1
ATOM 745 C C . ALA A 1 100 ? -2.122 4.500 5.701 1.00 98.50 100 ALA A C 1
ATOM 747 O O . ALA A 1 100 ? -1.615 4.089 4.662 1.00 98.50 100 ALA A O 1
ATOM 748 N N . ALA A 1 101 ? -3.433 4.392 5.937 1.00 98.62 101 ALA A N 1
ATOM 749 C CA . ALA A 1 101 ? -4.370 3.785 4.995 1.00 98.62 101 ALA A CA 1
ATOM 750 C C . ALA A 1 101 ? -4.502 4.599 3.697 1.00 98.62 101 ALA A C 1
ATOM 752 O O . ALA A 1 101 ? -4.467 4.020 2.614 1.00 98.62 101 ALA A O 1
ATOM 753 N N . LEU A 1 102 ? -4.586 5.933 3.784 1.00 98.75 102 LEU A N 1
ATOM 754 C CA . LEU A 1 102 ? -4.569 6.809 2.605 1.00 98.75 102 LEU A CA 1
ATOM 755 C C . LEU A 1 102 ? -3.252 6.686 1.828 1.00 98.75 102 LEU A C 1
ATOM 757 O O . LEU A 1 102 ? -3.269 6.601 0.602 1.00 98.75 102 LEU A O 1
ATOM 761 N N . GLY A 1 103 ? -2.124 6.621 2.539 1.00 98.56 103 GLY A N 1
ATOM 762 C CA . GLY A 1 103 ? -0.809 6.374 1.958 1.00 98.56 103 GLY A CA 1
ATOM 763 C C . GLY A 1 103 ? -0.751 5.034 1.228 1.00 98.56 103 GLY A C 1
ATOM 764 O O . GLY A 1 103 ? -0.291 4.993 0.093 1.00 98.56 103 GLY A O 1
ATOM 765 N N . MET A 1 104 ? -1.277 3.960 1.827 1.00 98.69 104 MET A N 1
ATOM 766 C CA . MET A 1 104 ? -1.361 2.64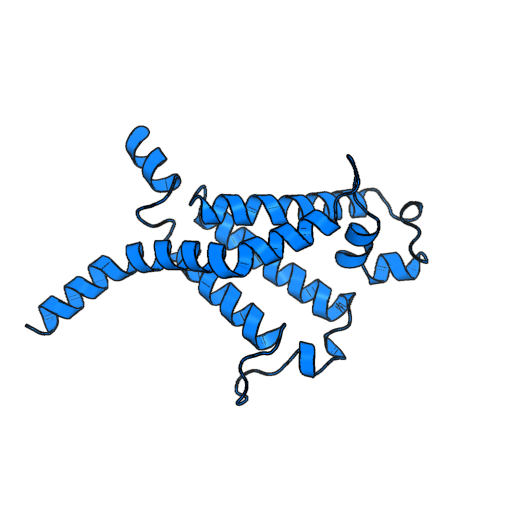7 1.180 1.00 98.69 104 MET A CA 1
ATOM 767 C C . MET A 1 104 ? -2.255 2.665 -0.062 1.00 98.69 104 MET A C 1
ATOM 769 O O . MET A 1 104 ? -1.889 2.059 -1.060 1.00 98.69 104 MET A O 1
ATOM 773 N N . ILE A 1 105 ? -3.388 3.376 -0.050 1.00 98.81 105 ILE A N 1
ATOM 774 C CA . ILE A 1 105 ? -4.227 3.534 -1.253 1.00 98.81 105 ILE A CA 1
ATOM 775 C C . ILE A 1 105 ? -3.436 4.247 -2.352 1.00 98.81 105 ILE A C 1
ATOM 777 O O . ILE A 1 105 ? -3.388 3.766 -3.480 1.00 98.81 105 ILE A O 1
ATOM 781 N N . GLY A 1 106 ? -2.769 5.356 -2.023 1.00 98.62 106 GLY A N 1
ATOM 782 C CA . GLY A 1 106 ? -1.892 6.055 -2.964 1.00 98.62 106 GLY A CA 1
ATOM 783 C C . GLY A 1 106 ? -0.788 5.146 -3.509 1.00 98.62 106 GLY A C 1
ATOM 784 O O . GLY A 1 106 ? -0.553 5.121 -4.714 1.00 98.62 106 GLY A O 1
ATOM 785 N N . PHE A 1 107 ? -0.171 4.340 -2.643 1.00 98.38 107 PHE A N 1
ATOM 786 C CA . PHE A 1 107 ? 0.840 3.360 -3.022 1.00 98.38 107 PHE A CA 1
ATOM 787 C C . PHE A 1 107 ? 0.286 2.327 -4.011 1.00 98.38 107 PHE A C 1
ATOM 789 O O . PHE A 1 107 ? 0.887 2.106 -5.055 1.00 98.38 107 PHE A O 1
ATOM 796 N N . VAL A 1 108 ? -0.884 1.744 -3.729 1.00 98.50 108 VAL A N 1
ATOM 797 C CA . VAL A 1 108 ? -1.566 0.783 -4.613 1.00 98.50 108 VAL A CA 1
ATOM 798 C C . VAL A 1 108 ? -1.870 1.406 -5.976 1.00 98.50 108 VAL A C 1
ATOM 800 O O . VAL A 1 108 ? -1.698 0.746 -6.999 1.00 98.50 108 VAL A O 1
ATOM 803 N N . LEU A 1 109 ? -2.291 2.673 -6.019 1.00 98.56 109 LEU A N 1
ATOM 804 C CA . LEU A 1 109 ? -2.564 3.379 -7.274 1.00 98.56 109 LEU A CA 1
ATOM 805 C C . LEU A 1 109 ? -1.287 3.603 -8.093 1.00 98.56 109 LEU A C 1
ATOM 807 O O . LEU A 1 109 ? -1.285 3.333 -9.293 1.00 98.56 109 LEU A O 1
ATOM 811 N N . VAL A 1 110 ? -0.198 4.046 -7.457 1.00 97.81 110 VAL A N 1
ATOM 812 C CA . VAL A 1 110 ? 1.104 4.220 -8.125 1.00 97.81 110 VAL A CA 1
ATOM 813 C C . VAL A 1 110 ? 1.656 2.876 -8.592 1.00 97.81 110 VAL A C 1
ATOM 815 O O . VAL A 1 110 ? 2.079 2.760 -9.735 1.00 97.81 110 VAL A O 1
ATOM 818 N N . GLN A 1 111 ? 1.583 1.842 -7.755 1.00 97.81 111 GLN A N 1
ATOM 819 C CA . GLN A 1 111 ? 1.955 0.476 -8.116 1.00 97.81 111 GLN A CA 1
ATOM 820 C C . GLN A 1 111 ? 1.163 -0.011 -9.333 1.00 97.81 111 GLN A C 1
ATOM 822 O O . GLN A 1 111 ? 1.748 -0.494 -10.293 1.00 97.81 111 GLN A O 1
ATOM 827 N N . THR A 1 112 ? -0.157 0.182 -9.329 1.00 98.00 112 THR A N 1
ATOM 828 C CA . THR A 1 112 ? -1.026 -0.178 -10.456 1.00 98.00 112 THR A CA 1
ATOM 829 C C . THR A 1 112 ? -0.627 0.576 -11.722 1.00 98.00 112 THR A C 1
ATOM 831 O O . THR A 1 112 ? -0.551 -0.017 -12.792 1.00 98.00 112 THR A O 1
ATOM 834 N N . ALA A 1 113 ? -0.316 1.869 -11.617 1.00 97.69 113 ALA A N 1
ATOM 835 C CA . ALA A 1 113 ? 0.174 2.652 -12.744 1.00 97.69 113 ALA A CA 1
ATOM 836 C C . ALA A 1 113 ? 1.492 2.089 -13.306 1.00 97.69 113 ALA A C 1
ATOM 838 O O . ALA A 1 113 ? 1.635 1.915 -14.519 1.00 97.69 113 ALA A O 1
ATOM 839 N N . THR A 1 114 ? 2.440 1.761 -12.430 1.00 96.50 114 THR A N 1
ATOM 840 C CA . THR A 1 114 ? 3.713 1.147 -12.819 1.00 96.50 114 THR A CA 1
ATOM 841 C C . THR A 1 114 ? 3.504 -0.220 -13.468 1.00 96.50 114 THR A C 1
ATOM 843 O O . THR A 1 114 ? 4.112 -0.487 -14.501 1.00 96.50 114 THR A O 1
ATOM 846 N N . ASP A 1 115 ? 2.606 -1.055 -12.949 1.00 97.31 115 ASP A N 1
ATOM 847 C CA . ASP A 1 115 ? 2.279 -2.360 -13.538 1.00 97.31 115 ASP A CA 1
ATOM 848 C C . ASP A 1 115 ? 1.684 -2.199 -14.952 1.00 97.31 115 ASP A C 1
ATOM 850 O O . ASP A 1 115 ? 2.120 -2.848 -15.906 1.00 97.31 115 ASP A O 1
ATOM 854 N N . LEU A 1 116 ? 0.731 -1.278 -15.121 1.00 97.12 116 LEU A N 1
ATOM 855 C CA . LEU A 1 116 ? 0.034 -1.046 -16.389 1.00 97.12 116 LEU A CA 1
ATOM 856 C C . LEU A 1 116 ? 0.941 -0.458 -17.471 1.00 97.12 116 LEU A C 1
ATOM 858 O O . LEU A 1 116 ? 1.011 -0.989 -18.583 1.00 97.12 116 LEU A O 1
ATOM 862 N N . TRP A 1 117 ? 1.614 0.652 -17.164 1.00 96.12 117 TRP A N 1
ATOM 863 C CA . TRP A 1 117 ? 2.379 1.418 -18.149 1.00 96.12 117 TRP A CA 1
ATOM 864 C C . TRP A 1 117 ? 3.863 1.099 -18.145 1.00 96.12 117 TRP A C 1
ATOM 866 O O . TRP A 1 117 ? 4.493 1.232 -19.192 1.00 96.12 117 TRP A O 1
ATOM 876 N N . GLY A 1 118 ? 4.422 0.730 -16.997 1.00 94.69 118 GLY A N 1
ATOM 877 C CA . GLY A 1 118 ? 5.831 0.395 -16.840 1.00 94.69 118 GLY A CA 1
ATOM 878 C C . GLY A 1 118 ? 6.118 -1.042 -17.258 1.00 94.69 118 GLY A C 1
ATOM 879 O O . GLY A 1 118 ? 6.890 -1.245 -18.187 1.00 94.69 118 GLY A O 1
ATOM 880 N N . HIS A 1 119 ? 5.448 -2.008 -16.625 1.00 95.38 119 HIS A N 1
ATOM 881 C CA . HIS A 1 119 ? 5.622 -3.449 -16.881 1.00 95.38 119 HIS A CA 1
ATOM 882 C C . HIS A 1 119 ? 4.762 -3.981 -18.036 1.00 95.38 119 HIS A C 1
ATOM 884 O O . HIS A 1 119 ? 4.832 -5.157 -18.386 1.00 95.38 119 HIS A O 1
ATOM 890 N N . GLY A 1 120 ? 3.949 -3.117 -18.653 1.00 94.94 120 GLY A N 1
ATOM 891 C CA . GLY A 1 120 ? 3.185 -3.447 -19.855 1.00 94.94 120 GLY A CA 1
ATOM 892 C C . GLY A 1 120 ? 1.981 -4.356 -19.610 1.00 94.94 120 GLY A C 1
ATOM 893 O O . GLY A 1 120 ? 1.507 -4.993 -20.551 1.00 94.94 120 GLY A O 1
ATOM 894 N N . ALA A 1 121 ? 1.447 -4.402 -18.385 1.00 95.94 121 ALA A N 1
ATOM 895 C CA . ALA A 1 121 ? 0.308 -5.258 -18.051 1.00 95.94 121 ALA A CA 1
ATOM 896 C C . ALA A 1 121 ? -0.964 -4.938 -18.862 1.00 95.94 121 ALA A C 1
ATOM 898 O O . ALA A 1 121 ? -1.827 -5.797 -19.001 1.00 95.94 121 ALA A O 1
ATOM 899 N N . LEU A 1 122 ? -1.062 -3.753 -19.482 1.00 95.06 122 LEU A N 1
ATOM 900 C CA . LEU A 1 122 ? -2.125 -3.436 -20.450 1.00 95.06 122 LEU A CA 1
ATOM 901 C C . LEU A 1 122 ? -2.172 -4.407 -21.642 1.00 95.06 122 LEU A C 1
ATOM 903 O O . LEU A 1 122 ? -3.240 -4.640 -22.200 1.00 95.06 122 LEU A O 1
ATOM 907 N N . GLY A 1 123 ? -1.026 -4.965 -22.039 1.00 95.50 123 GLY A N 1
ATOM 908 C CA . GLY A 1 123 ? -0.924 -5.966 -23.103 1.00 95.50 123 GLY A CA 1
ATOM 909 C C . GLY A 1 123 ? -1.121 -7.406 -22.625 1.00 95.50 123 GLY A C 1
ATOM 910 O O . GLY A 1 123 ? -0.955 -8.323 -23.424 1.00 95.50 123 GLY A O 1
ATOM 911 N N . GLN A 1 124 ? -1.439 -7.621 -21.344 1.00 96.12 124 GLN A N 1
ATOM 912 C CA . GLN A 1 124 ? -1.561 -8.938 -20.716 1.00 96.12 124 GLN A CA 1
ATOM 913 C C . GLN A 1 124 ? -2.984 -9.125 -20.166 1.00 96.12 124 GLN A C 1
ATOM 915 O O . GLN A 1 124 ? -3.231 -8.816 -18.998 1.00 96.12 124 GLN A O 1
ATOM 920 N N . PRO A 1 125 ? -3.935 -9.630 -20.977 1.00 94.25 125 PRO A N 1
ATOM 921 C CA . PRO A 1 125 ? -5.341 -9.723 -20.582 1.00 94.25 125 PRO A CA 1
ATOM 922 C C . PRO A 1 125 ? -5.581 -10.502 -19.284 1.00 94.25 125 PRO A C 1
ATOM 924 O O . PRO A 1 125 ? -6.445 -10.116 -18.509 1.00 94.25 125 PRO A O 1
ATOM 927 N N . GLU A 1 126 ? -4.799 -11.552 -19.021 1.00 92.81 126 GLU A N 1
ATOM 928 C CA . GLU A 1 126 ? -4.914 -12.363 -17.798 1.00 92.81 126 GLU A CA 1
ATOM 929 C C . GLU A 1 126 ? -4.454 -11.602 -16.540 1.00 92.81 126 GLU A C 1
ATOM 931 O O . GLU A 1 126 ? -5.088 -11.685 -15.492 1.00 92.81 126 GLU A O 1
ATOM 936 N N . THR A 1 127 ? -3.386 -10.803 -16.644 1.00 94.75 127 THR A N 1
ATOM 937 C CA . THR A 1 127 ? -2.883 -9.965 -15.540 1.00 94.75 127 THR A CA 1
ATOM 938 C C . THR A 1 127 ? -3.820 -8.789 -15.266 1.00 94.75 127 THR A C 1
ATOM 940 O O . THR A 1 127 ? -4.100 -8.469 -14.107 1.00 94.75 127 THR A O 1
ATOM 943 N N . LEU A 1 128 ? -4.288 -8.131 -16.334 1.00 97.00 128 LEU A N 1
ATOM 944 C CA . LEU A 1 128 ? -5.195 -6.991 -16.247 1.00 97.00 128 LEU A CA 1
ATOM 945 C C . LEU A 1 128 ? -6.564 -7.412 -15.700 1.00 97.00 128 LEU A C 1
ATOM 947 O O . LEU A 1 128 ? -7.048 -6.800 -14.749 1.00 97.00 128 LEU A O 1
ATOM 951 N N . GLY A 1 129 ? -7.146 -8.457 -16.293 1.00 95.94 129 GLY A N 1
ATOM 952 C CA . GLY A 1 129 ? -8.488 -8.952 -16.006 1.00 95.94 129 GLY A CA 1
ATOM 953 C C . GLY A 1 129 ? -9.611 -8.007 -16.418 1.00 95.94 129 GLY A C 1
ATOM 954 O O . GLY A 1 129 ? -9.404 -6.996 -17.096 1.00 95.94 129 GLY A O 1
ATOM 955 N N . ALA A 1 130 ? -10.825 -8.347 -15.994 1.00 95.56 130 ALA A N 1
ATOM 956 C CA . ALA A 1 130 ? -12.012 -7.534 -16.194 1.00 95.56 130 ALA A CA 1
ATOM 957 C C . ALA A 1 130 ? -12.964 -7.669 -15.005 1.00 95.56 130 ALA A C 1
ATOM 959 O O . ALA A 1 130 ? -13.172 -8.751 -14.473 1.00 95.56 130 ALA A O 1
ATOM 960 N N . TRP A 1 131 ? -13.610 -6.569 -14.626 1.00 96.56 131 TRP A N 1
ATOM 961 C CA . TRP A 1 131 ? -14.707 -6.647 -13.667 1.00 96.56 131 TRP A CA 1
ATOM 962 C C . TRP A 1 131 ? -15.959 -7.252 -14.295 1.00 96.56 131 TRP A C 1
ATOM 964 O O . TRP A 1 131 ? -16.203 -7.110 -15.495 1.00 96.56 131 TRP A O 1
ATOM 974 N N . PHE A 1 132 ? -16.802 -7.826 -13.435 1.00 96.12 132 PHE A N 1
ATOM 975 C CA . PHE A 1 132 ? -18.075 -8.453 -13.806 1.00 96.12 132 PHE A CA 1
ATOM 976 C C . PHE A 1 132 ? -17.927 -9.678 -14.715 1.00 96.12 132 PHE A C 1
ATOM 978 O O . PHE A 1 132 ? -18.880 -10.060 -15.398 1.00 96.12 132 PHE A O 1
ATOM 985 N N . ASP A 1 133 ? -16.759 -10.314 -14.704 1.00 94.88 133 ASP A N 1
ATOM 986 C CA . ASP A 1 133 ? -16.620 -11.673 -15.197 1.00 94.88 133 ASP A CA 1
ATOM 987 C C . ASP A 1 133 ? -16.964 -12.696 -14.090 1.00 94.88 133 ASP A C 1
ATOM 989 O O . ASP A 1 133 ? -17.445 -12.355 -13.004 1.00 94.88 133 ASP A O 1
ATOM 993 N N . ARG A 1 134 ? -16.804 -13.986 -14.397 1.00 96.44 134 ARG A N 1
ATOM 994 C CA . ARG A 1 134 ? -17.132 -15.077 -13.467 1.00 96.44 134 ARG A CA 1
ATOM 995 C C . ARG A 1 134 ? -15.964 -15.495 -12.561 1.00 96.44 134 ARG A C 1
ATOM 997 O O . ARG A 1 134 ? -16.180 -16.379 -11.732 1.00 96.44 134 ARG A O 1
ATOM 1004 N N . VAL A 1 135 ? -14.745 -14.986 -12.766 1.00 96.00 135 VAL A N 1
ATOM 1005 C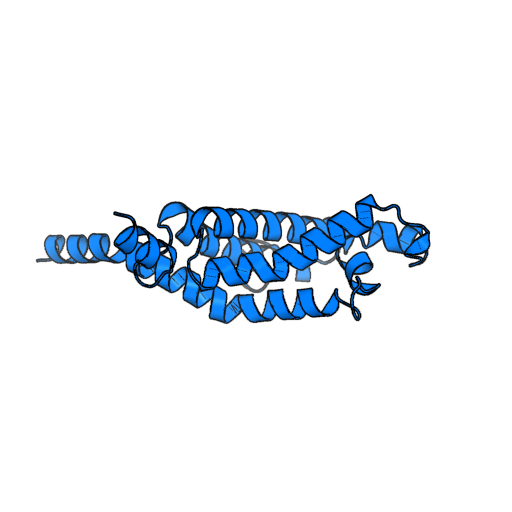 CA . VAL A 1 135 ? -13.522 -15.457 -12.093 1.00 96.00 135 VAL A CA 1
ATOM 1006 C C . VAL A 1 135 ? -12.834 -14.281 -11.383 1.00 96.00 135 VAL A C 1
ATOM 1008 O O . VAL A 1 135 ? -12.174 -13.485 -12.030 1.00 96.00 135 VAL A O 1
ATOM 1011 N N . PRO A 1 136 ? -12.939 -14.169 -10.048 1.00 95.12 136 PRO A N 1
ATOM 1012 C CA . PRO A 1 136 ? -12.457 -12.998 -9.313 1.00 95.12 136 PRO A CA 1
ATOM 1013 C C . PRO A 1 136 ? -10.979 -13.128 -8.896 1.00 95.12 136 PRO A C 1
ATOM 1015 O O . PRO A 1 136 ? -10.667 -13.061 -7.703 1.00 95.12 136 PRO A O 1
ATOM 1018 N N . A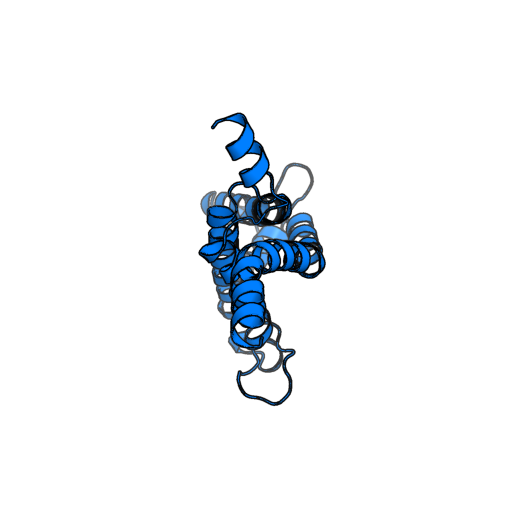SP A 1 137 ? -10.071 -13.400 -9.835 1.00 95.56 137 ASP A N 1
ATOM 1019 C CA . ASP A 1 137 ? -8.663 -13.713 -9.542 1.00 95.56 137 ASP A CA 1
ATOM 1020 C C . ASP A 1 137 ? -7.631 -12.814 -10.237 1.00 95.56 137 ASP A C 1
ATOM 1022 O O . ASP A 1 137 ? -6.432 -12.946 -9.961 1.00 95.56 137 ASP A O 1
ATOM 1026 N N . SER A 1 138 ? -8.065 -11.850 -11.055 1.00 97.25 138 SER A N 1
ATOM 1027 C CA . SER A 1 138 ? -7.135 -10.993 -11.788 1.00 97.25 138 SER A CA 1
ATOM 1028 C C . SER A 1 138 ? -6.254 -10.145 -10.866 1.00 97.25 138 SER A C 1
ATOM 1030 O O . SER A 1 138 ? -6.697 -9.551 -9.875 1.00 97.25 138 SER A O 1
ATOM 1032 N N . LEU A 1 139 ? -4.962 -10.074 -11.202 1.00 96.50 139 LEU A N 1
ATOM 1033 C CA . LEU A 1 139 ? -3.948 -9.421 -10.368 1.00 96.50 139 LEU A CA 1
ATOM 1034 C C . LEU A 1 139 ? -4.138 -7.904 -10.279 1.00 96.50 139 LEU A C 1
ATOM 1036 O O . LEU A 1 139 ? -3.774 -7.300 -9.266 1.00 96.50 139 LEU A O 1
ATOM 1040 N N . ILE A 1 140 ? -4.682 -7.286 -11.329 1.00 97.56 140 ILE A N 1
ATOM 1041 C CA . ILE A 1 140 ? -4.914 -5.843 -11.370 1.00 97.56 140 ILE A CA 1
ATOM 1042 C C . ILE A 1 140 ? -6.369 -5.517 -11.055 1.00 97.56 140 ILE A C 1
ATOM 1044 O O . ILE A 1 140 ? -6.621 -4.956 -9.990 1.00 97.56 140 ILE A O 1
ATOM 1048 N N . ALA A 1 141 ? -7.322 -5.830 -11.937 1.00 97.12 141 ALA A N 1
ATOM 1049 C CA . ALA A 1 141 ? -8.692 -5.347 -11.781 1.00 97.12 141 ALA A CA 1
ATOM 1050 C C . ALA A 1 141 ? -9.317 -5.805 -10.451 1.00 97.12 141 ALA A C 1
ATOM 1052 O O . ALA A 1 141 ? -9.759 -4.960 -9.665 1.00 97.12 141 ALA A O 1
ATOM 1053 N N . ASP A 1 142 ? -9.311 -7.104 -10.152 1.00 97.75 142 ASP A N 1
ATOM 1054 C CA . ASP A 1 142 ? -9.979 -7.634 -8.958 1.00 97.75 142 ASP A CA 1
ATOM 1055 C C . ASP A 1 142 ? -9.182 -7.368 -7.686 1.00 97.75 142 ASP A C 1
ATOM 1057 O O . ASP A 1 142 ? -9.698 -6.776 -6.732 1.00 97.75 142 ASP A O 1
ATOM 1061 N N . GLN A 1 143 ? -7.907 -7.764 -7.653 1.00 97.88 143 GLN A N 1
ATOM 1062 C CA . GLN A 1 143 ? -7.124 -7.650 -6.425 1.00 97.88 143 GLN A CA 1
ATOM 1063 C C . GLN A 1 143 ? -6.938 -6.196 -5.993 1.00 97.88 143 GLN A C 1
ATOM 1065 O O . GLN A 1 143 ? -7.115 -5.895 -4.813 1.00 97.88 143 GLN A O 1
ATOM 1070 N N . ARG A 1 144 ? -6.646 -5.261 -6.911 1.00 97.94 144 ARG A N 1
ATOM 1071 C CA . ARG A 1 144 ? -6.462 -3.847 -6.536 1.00 97.94 144 ARG A CA 1
ATOM 1072 C C . ARG A 1 144 ? -7.769 -3.233 -6.039 1.00 97.94 144 ARG A C 1
ATOM 1074 O O . ARG A 1 144 ? -7.737 -2.472 -5.071 1.00 97.94 144 ARG A O 1
ATOM 1081 N N . LEU A 1 145 ? -8.914 -3.613 -6.616 1.00 98.44 145 LEU A N 1
ATOM 1082 C CA . LEU A 1 145 ? -10.228 -3.212 -6.109 1.00 98.44 145 LEU A CA 1
ATOM 1083 C C . LEU A 1 145 ? -10.453 -3.724 -4.679 1.00 98.44 145 LEU A C 1
ATOM 1085 O O . LEU A 1 145 ? -10.819 -2.941 -3.801 1.00 98.44 145 LEU A O 1
ATOM 1089 N N . LEU A 1 146 ? -10.194 -5.010 -4.424 1.00 98.38 146 LEU A N 1
ATOM 1090 C CA . LEU A 1 146 ? -10.349 -5.613 -3.097 1.00 98.38 146 LEU A CA 1
ATOM 1091 C C . LEU A 1 146 ? -9.416 -4.971 -2.062 1.00 98.38 146 LEU A C 1
ATOM 1093 O O . LEU A 1 146 ? -9.838 -4.703 -0.937 1.00 98.38 146 LEU A O 1
ATOM 1097 N N . TRP A 1 147 ? -8.169 -4.679 -2.432 1.00 98.62 147 TRP A N 1
ATOM 1098 C CA . TRP A 1 147 ? -7.202 -4.044 -1.535 1.00 98.62 147 TRP A CA 1
ATOM 1099 C C . TRP A 1 147 ? -7.613 -2.611 -1.200 1.00 98.62 147 TRP A C 1
ATOM 1101 O O . TRP A 1 147 ? -7.588 -2.225 -0.032 1.00 98.62 147 TRP A O 1
ATOM 1111 N N . ILE A 1 148 ? -8.046 -1.828 -2.191 1.00 98.69 148 ILE A N 1
ATOM 1112 C CA . ILE A 1 148 ? -8.531 -0.461 -1.963 1.00 98.69 148 ILE A CA 1
ATOM 1113 C C . ILE A 1 148 ? -9.802 -0.483 -1.109 1.00 98.69 148 ILE A C 1
ATOM 1115 O O . ILE A 1 148 ? -9.898 0.282 -0.151 1.00 98.69 148 ILE A O 1
ATOM 1119 N N . ALA A 1 149 ? -10.748 -1.385 -1.383 1.00 98.56 149 ALA A N 1
ATOM 1120 C CA . ALA A 1 149 ? -11.959 -1.535 -0.578 1.00 98.56 149 ALA A CA 1
ATOM 1121 C C . ALA A 1 149 ? -11.636 -1.892 0.884 1.00 98.56 149 ALA A C 1
ATOM 1123 O O . ALA A 1 149 ? -12.190 -1.288 1.806 1.00 98.56 149 ALA A O 1
ATOM 1124 N N . LEU A 1 150 ? -10.688 -2.810 1.102 1.00 98.62 150 LEU A N 1
ATOM 1125 C CA . LEU A 1 150 ? -10.173 -3.155 2.426 1.00 98.62 150 LEU A CA 1
ATOM 1126 C C . LEU A 1 150 ? -9.566 -1.935 3.135 1.00 98.62 150 LEU A C 1
ATOM 1128 O O . LEU A 1 150 ? -9.853 -1.706 4.309 1.00 98.62 150 LEU A O 1
ATOM 1132 N N . LEU A 1 151 ? -8.755 -1.141 2.432 1.00 98.69 151 LEU A N 1
ATOM 1133 C CA . LEU A 1 151 ? -8.081 0.047 2.967 1.00 98.69 151 LEU A CA 1
ATOM 1134 C C . LEU A 1 151 ? -9.034 1.224 3.222 1.00 98.69 151 LEU A C 1
ATOM 1136 O O . LEU A 1 151 ? -8.791 2.019 4.129 1.00 98.69 151 LEU A O 1
ATOM 1140 N N . CYS A 1 152 ? -10.154 1.320 2.506 1.00 98.62 152 CYS A N 1
ATOM 1141 C CA . CYS A 1 152 ? -11.193 2.314 2.780 1.00 98.62 152 CYS A CA 1
ATOM 1142 C C . CYS A 1 152 ? -11.795 2.156 4.187 1.00 98.62 152 CYS A C 1
ATOM 1144 O O . CYS A 1 152 ? -12.161 3.149 4.817 1.00 98.62 152 CYS A O 1
ATOM 1146 N N . VAL A 1 153 ? -11.856 0.935 4.729 1.00 98.31 153 VAL A N 1
ATOM 1147 C CA . VAL A 1 153 ? -12.391 0.688 6.077 1.00 98.31 153 VAL A CA 1
ATOM 1148 C C . VAL A 1 153 ? -11.626 1.481 7.153 1.00 98.31 153 VAL A C 1
ATOM 1150 O O . VAL A 1 153 ? -12.267 2.274 7.848 1.00 98.31 153 VAL A O 1
ATOM 1153 N N . PRO A 1 154 ? -10.290 1.359 7.308 1.00 97.81 154 PRO A N 1
ATOM 1154 C CA . PRO A 1 154 ? -9.539 2.167 8.268 1.00 97.81 154 PRO A CA 1
ATOM 1155 C C . PRO A 1 154 ? -9.497 3.666 7.931 1.00 97.81 154 PRO A C 1
ATOM 1157 O O . PRO A 1 154 ? -9.345 4.474 8.849 1.00 97.81 154 PRO A O 1
ATOM 1160 N N . VAL A 1 155 ? -9.692 4.078 6.671 1.00 98.12 155 VAL A N 1
ATOM 1161 C CA . VAL A 1 155 ? -9.856 5.506 6.324 1.00 98.12 155 VAL A CA 1
ATOM 1162 C C . VAL A 1 155 ? -11.102 6.082 7.003 1.00 98.12 155 VAL A C 1
ATOM 1164 O O . VAL A 1 155 ? -11.018 7.069 7.744 1.00 98.12 155 VAL A O 1
ATOM 1167 N N . PHE A 1 156 ? -12.258 5.445 6.820 1.00 97.44 156 PHE A N 1
ATOM 1168 C CA . PHE A 1 156 ? -13.524 5.969 7.332 1.00 97.44 156 PHE A CA 1
ATOM 1169 C C . PHE A 1 156 ? -13.728 5.655 8.821 1.00 97.44 156 PHE A C 1
ATOM 1171 O O . PHE A 1 156 ? -14.032 6.551 9.616 1.00 97.44 156 PHE A O 1
ATOM 1178 N N . HIS A 1 157 ? -13.464 4.418 9.241 1.00 95.38 157 HIS A N 1
ATOM 1179 C CA . HIS A 1 157 ? -13.711 3.946 10.608 1.00 95.38 157 HIS A CA 1
ATOM 1180 C C . HIS A 1 157 ? -12.513 4.102 11.560 1.00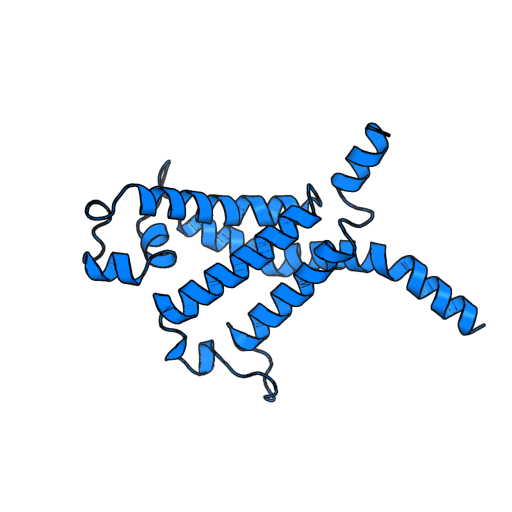 95.38 157 HIS A C 1
ATOM 1182 O O . HIS A 1 157 ? -12.673 3.965 12.775 1.00 95.38 157 HIS A O 1
ATOM 1188 N N . GLY A 1 158 ? -11.328 4.456 11.053 1.00 94.75 158 GLY A N 1
ATOM 1189 C CA . GLY A 1 158 ? -10.127 4.674 11.860 1.00 94.75 158 GLY A CA 1
ATOM 1190 C C . GLY A 1 158 ? -9.460 3.378 12.328 1.00 94.75 158 GLY A C 1
ATOM 1191 O O . GLY A 1 158 ? -9.552 2.335 11.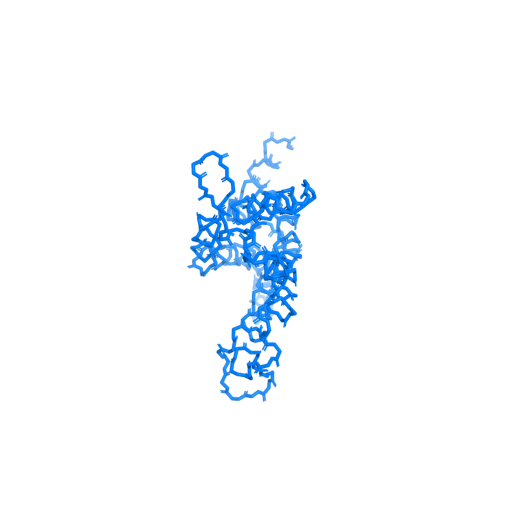691 1.00 94.75 158 GLY A O 1
ATOM 1192 N N . ALA A 1 159 ? -8.760 3.452 13.461 1.00 93.94 159 ALA A N 1
ATOM 1193 C CA . ALA A 1 159 ? -7.875 2.388 13.937 1.00 93.94 159 ALA A CA 1
ATOM 1194 C C . ALA A 1 159 ? -8.579 1.222 14.649 1.00 93.94 159 ALA A C 1
ATOM 1196 O O . ALA A 1 159 ? -8.010 0.145 14.811 1.00 93.94 159 ALA A O 1
ATOM 1197 N N . GLY A 1 160 ? -9.812 1.408 15.118 1.00 93.88 160 GLY A N 1
ATOM 1198 C CA . GLY A 1 160 ? -10.460 0.436 15.999 1.00 93.88 160 GLY A CA 1
ATOM 1199 C C . GLY A 1 160 ? -9.799 0.333 17.390 1.00 93.88 160 GLY A C 1
ATOM 1200 O O . GLY A 1 160 ? -8.840 1.046 17.704 1.00 93.88 160 GLY A O 1
ATOM 1201 N N . PRO A 1 161 ? -10.331 -0.531 18.270 1.00 94.81 161 PRO A N 1
ATOM 1202 C CA . PRO A 1 161 ? -9.981 -0.559 19.692 1.00 94.81 161 PRO A CA 1
ATOM 1203 C C . PRO A 1 161 ? -8.586 -1.124 19.993 1.00 94.81 161 PRO A C 1
ATOM 1205 O O . PRO A 1 161 ? -7.979 -0.718 20.982 1.00 94.81 161 PRO A O 1
ATOM 1208 N N . LEU A 1 162 ? -8.077 -2.037 19.161 1.00 95.38 162 LEU A N 1
ATOM 1209 C CA . LEU A 1 162 ? -6.777 -2.697 19.342 1.00 95.38 162 LEU A CA 1
ATOM 1210 C C . LEU A 1 162 ? -5.669 -1.976 18.560 1.00 95.38 162 LEU A C 1
ATOM 1212 O O . LEU A 1 162 ? -5.119 -2.529 17.609 1.00 95.38 162 LEU A O 1
ATOM 1216 N N . SER A 1 163 ? -5.406 -0.710 18.874 1.00 97.19 163 SER A N 1
ATOM 1217 C CA . SER A 1 163 ? -4.497 0.145 18.098 1.00 97.19 163 SER A CA 1
ATOM 1218 C C . SER A 1 163 ? -3.617 1.031 18.976 1.00 97.19 163 SER A C 1
ATOM 1220 O O . SER A 1 163 ? -4.015 1.416 20.082 1.00 97.19 163 SER A O 1
ATOM 1222 N N . LEU A 1 164 ? -2.434 1.389 18.466 1.00 97.38 164 LEU A N 1
ATOM 1223 C CA . LEU A 1 164 ? -1.569 2.372 19.120 1.00 97.38 164 LEU A CA 1
ATOM 1224 C C . LEU A 1 164 ? -2.213 3.762 19.152 1.00 97.38 164 LEU A C 1
ATOM 1226 O O . LEU A 1 164 ? -2.115 4.429 20.177 1.00 97.38 164 LEU A O 1
ATOM 1230 N N . ASP A 1 165 ? -2.962 4.155 18.119 1.00 96.50 165 ASP A N 1
ATOM 1231 C CA . ASP A 1 165 ? -3.748 5.396 18.103 1.00 96.50 165 ASP A CA 1
ATOM 1232 C C . ASP A 1 165 ? -4.673 5.486 19.326 1.00 96.50 165 ASP A C 1
ATOM 1234 O O . ASP A 1 165 ? -4.719 6.505 20.020 1.00 96.50 165 ASP A O 1
ATOM 1238 N N . ARG A 1 166 ? -5.382 4.393 19.648 1.00 93.75 166 ARG A N 1
ATOM 1239 C CA . ARG A 1 166 ? -6.272 4.334 20.814 1.00 93.75 166 ARG A CA 1
ATOM 1240 C C . ARG A 1 166 ? -5.504 4.359 22.133 1.00 93.75 166 ARG A C 1
ATOM 1242 O O . ARG A 1 166 ? -5.978 4.980 23.085 1.00 93.75 166 ARG A O 1
ATOM 1249 N N . LEU A 1 167 ? -4.363 3.675 22.209 1.00 95.69 167 LEU A N 1
ATOM 1250 C CA . LEU A 1 167 ? -3.512 3.664 23.401 1.00 95.69 167 LEU A CA 1
ATOM 1251 C C . LEU A 1 167 ? -2.945 5.059 23.695 1.00 95.69 167 LEU A C 1
ATOM 1253 O O . LEU A 1 167 ? -2.988 5.499 24.841 1.00 95.69 167 LEU A O 1
ATOM 1257 N N . ILE A 1 168 ? -2.457 5.755 22.669 1.00 95.50 168 ILE A N 1
ATOM 1258 C CA . ILE A 1 168 ? -1.902 7.109 22.763 1.00 95.50 168 ILE A CA 1
ATOM 1259 C C . ILE A 1 168 ? -2.996 8.098 23.176 1.00 95.50 168 ILE A C 1
ATOM 1261 O O . ILE A 1 168 ? -2.815 8.836 24.142 1.00 95.50 168 ILE A O 1
ATOM 1265 N N . ALA A 1 169 ? -4.164 8.055 22.527 1.00 93.12 169 ALA A N 1
ATOM 1266 C CA . ALA A 1 169 ? -5.286 8.934 22.858 1.00 93.12 169 ALA A CA 1
ATOM 1267 C C . ALA A 1 169 ? -5.752 8.795 24.320 1.00 93.12 169 ALA A C 1
ATOM 1269 O O . ALA A 1 169 ? -6.173 9.775 24.918 1.00 93.12 169 ALA A O 1
ATOM 1270 N N . ARG A 1 170 ? -5.649 7.595 24.908 1.00 92.94 170 ARG A N 1
ATOM 1271 C CA . ARG A 1 170 ? -5.975 7.338 26.324 1.00 92.94 170 ARG A CA 1
ATOM 1272 C C . ARG A 1 170 ? -4.933 7.843 27.324 1.00 92.94 170 ARG A C 1
ATOM 1274 O O . ARG A 1 170 ? -5.224 7.850 28.511 1.00 92.94 170 ARG A O 1
ATOM 1281 N N . ARG A 1 171 ? -3.704 8.124 26.882 1.00 91.88 171 ARG A N 1
ATOM 1282 C CA . ARG A 1 171 ? -2.612 8.594 27.752 1.00 91.88 171 ARG A CA 1
ATOM 1283 C C . ARG A 1 171 ? -2.437 10.109 27.715 1.00 91.88 171 ARG A C 1
ATOM 1285 O O . ARG A 1 171 ? -1.879 10.658 28.656 1.00 91.88 171 ARG A O 1
ATOM 1292 N N . ILE A 1 172 ? -2.831 10.743 26.611 1.00 91.94 172 ILE A N 1
ATOM 1293 C CA . ILE A 1 172 ? -2.669 12.187 26.386 1.00 91.94 172 ILE A CA 1
ATOM 1294 C C . ILE A 1 172 ? -3.960 12.963 26.711 1.00 91.94 172 ILE A C 1
ATOM 1296 O O . ILE A 1 172 ? -3.888 14.162 26.967 1.00 91.94 172 ILE A O 1
ATOM 1300 N N . GLY A 1 173 ? -5.121 12.299 26.709 1.00 68.50 173 GLY A N 1
ATOM 1301 C CA . GLY A 1 173 ? -6.402 12.853 27.168 1.00 68.50 173 GLY A CA 1
ATOM 1302 C C . GLY A 1 173 ? -6.809 12.292 28.518 1.00 68.50 173 GLY A C 1
ATOM 1303 O O . GLY A 1 173 ? -7.533 13.016 29.231 1.00 68.50 173 GLY A O 1
#

Radius of gyration: 19.3 Å; chains: 1; bounding box: 61×28×51 Å

Sequence (173 aa):
MLRSFIAQIDRFAPPTLATLARFTFAAVLAGYYWASGLTKIDGFGLSLNGYAQIFPKAMEAVSYDVSALGPFHALVVAAGTAAEFLLPALLILGLATRPAALGMIGFVLVQTATDLWGHGALGQPETLGAWFDRVPDSLIADQRLLWIALLCVPVFHGAGPLSLDRLIARRIG

pLDDT: mean 96.1, std 3.24, range [68.5, 98.81]

Foldseek 3Di:
DVVVVVVVCVVVVLQVLLLVLLVVCVVPPLCVLLVVLVQQDDDPAGDLVLLCLLAVPVCVVVVSDCVPDDVVSRVVSVVLSVLSNPLNVCCNQLHVNQVSLVSVLVNLVSSLVCVVPVVVCVVPCQQCDDPPDPDQDHVRPRPSVVSNVSSVSCNVSNNHDNHPVNVVVVVVD